Protein AF-A0A6L7MZT4-F1 (afdb_monomer)

pLDDT: mean 73.96, std 16.71, range [28.0, 91.31]

Mean predicted aligned error: 13.79 Å

Solvent-accessible surface area (backbone atoms only — not comparable to full-atom values): 9183 Å² total; per-residue (Å²): 134,57,73,68,59,51,50,44,50,52,59,37,52,77,70,68,56,52,72,68,55,54,51,52,26,55,49,31,44,48,52,52,21,62,72,69,72,42,64,69,89,75,60,50,59,66,57,54,51,53,50,54,48,44,40,46,70,76,64,62,45,55,64,71,58,52,49,49,32,51,52,27,41,51,45,44,43,40,66,67,67,60,46,62,66,88,74,55,78,75,88,75,79,84,77,80,79,75,74,80,82,75,78,49,73,68,57,50,50,50,54,53,67,68,40,80,50,67,70,59,34,52,50,52,51,50,35,61,76,68,66,58,69,98,84,76,89,87,81,77,85,85,79,88,76,83,83,133

Structure (mmCIF, N/CA/C/O backbone):
data_AF-A0A6L7MZ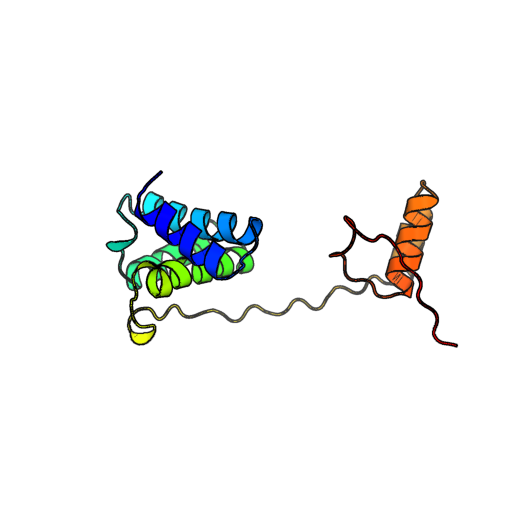T4-F1
#
_entry.id   AF-A0A6L7MZT4-F1
#
loop_
_atom_site.group_PDB
_atom_site.id
_atom_site.type_symbol
_atom_site.label_atom_id
_atom_site.label_alt_id
_atom_site.label_comp_id
_atom_site.label_asym_id
_atom_site.label_entity_id
_atom_site.label_seq_id
_atom_site.pdbx_PDB_ins_code
_atom_site.Cartn_x
_atom_site.Cartn_y
_atom_site.Cartn_z
_atom_site.occupancy
_atom_site.B_iso_or_equiv
_atom_site.auth_seq_id
_atom_site.auth_comp_id
_atom_site.auth_asym_id
_atom_site.auth_atom_id
_atom_site.pdbx_PDB_model_num
ATOM 1 N N . MET A 1 1 ? -1.784 12.768 15.379 1.00 58.69 1 MET A N 1
ATOM 2 C CA . MET A 1 1 ? -1.724 11.403 14.800 1.00 58.69 1 MET A CA 1
ATOM 3 C C . MET A 1 1 ? -2.992 10.670 15.221 1.00 58.69 1 MET A C 1
ATOM 5 O O . MET A 1 1 ? -3.305 10.728 16.401 1.00 58.69 1 MET A O 1
ATOM 9 N N . THR A 1 2 ? -3.766 10.074 14.306 1.00 81.44 2 THR A N 1
ATOM 10 C CA . THR A 1 2 ? -5.026 9.398 14.680 1.00 81.44 2 THR A CA 1
ATOM 11 C C . THR A 1 2 ? -4.746 8.064 15.390 1.00 81.44 2 THR A C 1
ATOM 13 O O . THR A 1 2 ? -3.739 7.419 15.079 1.00 81.44 2 THR A O 1
ATOM 16 N N . PRO A 1 3 ? -5.613 7.614 16.320 1.00 84.25 3 PRO A N 1
ATOM 17 C CA . PRO A 1 3 ? -5.414 6.352 17.045 1.00 84.25 3 PRO A CA 1
ATOM 18 C C . PRO A 1 3 ? -5.359 5.141 16.099 1.00 84.25 3 PRO A C 1
ATOM 20 O O . PRO A 1 3 ? -4.505 4.271 16.253 1.00 84.25 3 PRO A O 1
ATOM 23 N N . LEU A 1 4 ? -6.187 5.142 15.048 1.00 84.50 4 LEU A N 1
ATOM 24 C CA . LEU A 1 4 ? -6.186 4.127 13.987 1.00 84.50 4 LEU A CA 1
ATOM 25 C C . LEU A 1 4 ? -4.859 4.059 13.221 1.00 84.50 4 LEU A C 1
ATOM 27 O O . LEU A 1 4 ? -4.368 2.970 12.931 1.00 84.50 4 LEU A O 1
ATOM 31 N N . ARG A 1 5 ? -4.240 5.211 12.932 1.00 85.19 5 ARG A N 1
ATOM 32 C CA . ARG A 1 5 ? -2.937 5.258 12.257 1.00 85.19 5 ARG A CA 1
ATOM 33 C C . ARG A 1 5 ? -1.826 4.696 13.139 1.00 85.19 5 ARG A C 1
ATOM 35 O O . ARG A 1 5 ? -0.952 4.013 12.620 1.00 85.19 5 ARG A O 1
ATOM 42 N N . LYS A 1 6 ? -1.863 4.965 14.449 1.00 88.25 6 LYS A N 1
ATOM 43 C CA . LYS A 1 6 ? -0.901 4.395 15.403 1.00 88.25 6 LYS A CA 1
ATOM 44 C C . LYS A 1 6 ? -1.014 2.872 15.446 1.00 88.25 6 LYS A C 1
ATOM 46 O O . LYS A 1 6 ? -0.019 2.199 15.219 1.00 88.25 6 LYS A O 1
ATOM 51 N N . LYS A 1 7 ? -2.237 2.353 15.602 1.00 88.25 7 LYS A N 1
ATOM 52 C CA . LYS A 1 7 ? -2.508 0.909 15.612 1.00 88.25 7 LYS A CA 1
ATOM 53 C C . LYS A 1 7 ? -1.988 0.218 14.348 1.00 88.25 7 LYS A C 1
ATOM 55 O O . LYS A 1 7 ? -1.290 -0.780 14.441 1.00 88.25 7 LYS A O 1
ATOM 60 N N . MET A 1 8 ? -2.254 0.796 13.174 1.00 88.75 8 MET A N 1
ATOM 61 C CA . MET A 1 8 ? -1.759 0.254 11.906 1.00 88.75 8 MET A CA 1
ATOM 62 C C . MET A 1 8 ? -0.223 0.228 11.835 1.00 88.75 8 MET A C 1
ATOM 64 O O . MET A 1 8 ? 0.344 -0.722 11.304 1.00 88.75 8 MET A O 1
ATOM 68 N N . ILE A 1 9 ? 0.460 1.260 12.341 1.00 89.38 9 ILE A N 1
ATOM 69 C CA . ILE A 1 9 ? 1.930 1.295 12.380 1.00 89.38 9 ILE A CA 1
ATOM 70 C C . ILE A 1 9 ? 2.458 0.208 13.318 1.00 89.38 9 ILE A C 1
ATOM 72 O O . ILE A 1 9 ? 3.326 -0.556 12.904 1.00 89.38 9 ILE A O 1
ATOM 76 N N . ASP A 1 10 ? 1.897 0.088 14.519 1.00 90.31 10 ASP A N 1
ATOM 77 C CA . ASP A 1 10 ? 2.295 -0.932 15.493 1.00 90.31 10 ASP A CA 1
ATOM 78 C C . ASP A 1 10 ? 2.092 -2.349 14.913 1.00 90.31 10 ASP A C 1
ATOM 80 O O . ASP A 1 10 ? 3.006 -3.173 14.956 1.00 90.31 10 ASP A O 1
ATOM 84 N N . ASP A 1 11 ? 0.959 -2.603 14.242 1.00 89.25 11 ASP A N 1
ATOM 85 C CA . ASP A 1 11 ? 0.671 -3.868 13.545 1.00 89.25 11 ASP A CA 1
ATOM 86 C C . ASP A 1 11 ? 1.712 -4.206 12.457 1.00 89.25 11 ASP A C 1
ATOM 88 O O . ASP A 1 11 ? 2.000 -5.380 12.193 1.00 89.25 11 ASP A O 1
ATOM 92 N N . MET A 1 12 ? 2.246 -3.185 11.777 1.00 91.31 12 MET A N 1
ATOM 93 C CA . MET A 1 12 ? 3.265 -3.344 10.737 1.00 91.31 12 MET A CA 1
ATOM 94 C C . MET A 1 12 ? 4.662 -3.567 11.323 1.00 91.31 12 MET A C 1
ATOM 96 O O . MET A 1 12 ? 5.414 -4.388 10.792 1.00 91.31 12 MET A O 1
ATOM 100 N N . VAL A 1 13 ? 4.988 -2.887 12.424 1.00 91.06 13 VAL A N 1
ATOM 101 C CA . VAL A 1 13 ? 6.255 -3.047 13.152 1.00 91.06 13 VAL A CA 1
ATOM 102 C C . VAL A 1 13 ? 6.352 -4.445 13.758 1.00 91.06 13 VAL A C 1
ATOM 104 O O . VAL A 1 13 ? 7.367 -5.111 13.578 1.00 91.06 13 VAL A O 1
ATOM 107 N N . VAL A 1 14 ? 5.278 -4.947 14.377 1.00 90.31 14 VAL A N 1
ATOM 108 C CA . VAL A 1 14 ? 5.223 -6.312 14.939 1.00 90.31 14 VAL A CA 1
ATOM 109 C C . VAL A 1 14 ? 5.471 -7.384 13.869 1.00 90.31 14 VAL A C 1
ATOM 111 O O . VAL A 1 14 ? 6.023 -8.441 14.159 1.00 90.31 14 VAL A O 1
ATOM 114 N N . ARG A 1 15 ? 5.111 -7.112 12.610 1.00 86.19 15 ARG A N 1
ATOM 115 C CA . ARG A 1 15 ? 5.362 -8.006 11.468 1.00 86.19 15 ARG A CA 1
ATOM 116 C C . ARG A 1 15 ? 6.750 -7.863 10.835 1.00 86.19 15 ARG A C 1
ATOM 118 O O . ARG A 1 15 ? 7.040 -8.600 9.896 1.00 86.19 15 ARG A O 1
ATOM 125 N N . GLY A 1 16 ? 7.582 -6.933 11.301 1.00 87.94 16 GLY A N 1
ATOM 126 C CA . GLY A 1 16 ? 8.922 -6.704 10.756 1.00 87.94 16 GLY A CA 1
ATOM 127 C C . GLY A 1 16 ? 8.929 -6.056 9.368 1.00 87.94 16 GLY A C 1
ATOM 128 O O . GLY A 1 16 ? 9.836 -6.305 8.575 1.00 87.94 16 GLY A O 1
ATOM 129 N N . LEU A 1 17 ? 7.911 -5.255 9.032 1.00 87.88 17 LEU A N 1
ATOM 130 C CA . LEU A 1 17 ? 7.895 -4.513 7.769 1.00 87.88 17 LEU A CA 1
ATOM 131 C C . LEU A 1 17 ? 8.911 -3.363 7.794 1.00 87.88 17 LEU A C 1
ATOM 133 O O . LEU A 1 17 ? 9.112 -2.718 8.818 1.00 87.88 17 LEU A O 1
ATOM 137 N N . SER A 1 18 ? 9.529 -3.079 6.643 1.00 89.69 18 SER A N 1
ATOM 138 C CA . SER A 1 18 ? 10.496 -1.983 6.520 1.00 89.69 18 SER A CA 1
ATOM 139 C C . SER A 1 18 ? 9.835 -0.607 6.637 1.00 89.69 18 SER A C 1
ATOM 141 O O . SER A 1 18 ? 8.690 -0.423 6.215 1.00 89.69 18 SER A O 1
ATOM 143 N N . ASP A 1 19 ? 10.590 0.398 7.089 1.00 87.88 19 ASP A N 1
ATOM 144 C CA . ASP A 1 19 ? 10.125 1.791 7.196 1.00 87.88 19 ASP A CA 1
ATOM 145 C C . ASP A 1 19 ? 9.558 2.337 5.885 1.00 87.88 19 ASP A C 1
ATOM 147 O O . ASP A 1 19 ? 8.580 3.088 5.872 1.00 87.88 19 ASP A O 1
ATOM 151 N N . HIS A 1 20 ? 10.156 1.939 4.760 1.00 87.50 20 HIS A N 1
ATOM 152 C CA . HIS A 1 20 ? 9.657 2.299 3.439 1.00 87.50 20 HIS A CA 1
ATOM 153 C C . HIS A 1 20 ? 8.248 1.736 3.213 1.00 87.50 20 HIS A C 1
ATOM 155 O O . HIS A 1 20 ? 7.349 2.458 2.787 1.00 87.50 20 HIS A O 1
ATOM 161 N N . THR A 1 21 ? 8.030 0.465 3.556 1.00 86.12 21 THR A N 1
ATOM 162 C CA . THR A 1 21 ? 6.724 -0.194 3.423 1.00 86.12 21 THR A CA 1
ATOM 163 C C . THR A 1 21 ? 5.688 0.435 4.352 1.00 86.12 21 THR A C 1
ATOM 165 O O . THR A 1 21 ? 4.571 0.718 3.919 1.00 86.12 21 THR A O 1
ATOM 168 N N . ILE A 1 22 ? 6.071 0.741 5.597 1.00 90.50 22 ILE A N 1
ATOM 169 C CA . ILE A 1 22 ? 5.221 1.432 6.578 1.00 90.50 22 ILE A CA 1
ATOM 170 C C . ILE A 1 22 ? 4.768 2.792 6.032 1.00 90.50 22 ILE A C 1
ATOM 172 O O . ILE A 1 22 ? 3.576 3.119 6.057 1.00 90.50 22 ILE A O 1
ATOM 176 N N . LYS A 1 23 ? 5.695 3.585 5.482 1.00 90.62 23 LYS A N 1
ATOM 177 C CA . LYS A 1 23 ? 5.377 4.880 4.862 1.00 90.62 23 LYS A CA 1
ATOM 178 C C . LYS A 1 23 ? 4.432 4.717 3.676 1.00 90.62 23 LYS A C 1
ATOM 180 O O . LYS A 1 23 ? 3.406 5.390 3.634 1.00 90.62 23 LYS A O 1
ATOM 185 N N . SER A 1 24 ? 4.720 3.798 2.758 1.00 89.50 24 SER A N 1
ATOM 186 C CA . SER A 1 24 ? 3.867 3.568 1.589 1.00 89.50 24 SER A CA 1
ATOM 187 C C . SER A 1 24 ? 2.451 3.126 1.968 1.00 89.50 24 SER A C 1
ATOM 189 O O . SER A 1 24 ? 1.476 3.625 1.410 1.00 89.50 24 SER A O 1
ATOM 191 N N . TYR A 1 25 ? 2.308 2.225 2.940 1.00 90.38 25 TYR A N 1
ATOM 192 C CA . TYR A 1 25 ? 0.996 1.723 3.354 1.00 90.38 25 TYR A CA 1
ATOM 193 C C . TYR A 1 25 ? 0.195 2.786 4.105 1.00 90.38 25 TYR A C 1
ATOM 195 O O . TYR A 1 25 ? -0.992 2.966 3.834 1.00 90.38 25 TYR A O 1
ATOM 203 N N . THR A 1 26 ? 0.834 3.538 5.007 1.00 90.75 26 THR A N 1
ATOM 204 C CA . THR A 1 26 ? 0.156 4.648 5.695 1.00 90.75 26 THR A CA 1
ATOM 205 C C . THR A 1 26 ? -0.284 5.738 4.722 1.00 90.75 26 THR A C 1
ATOM 207 O O . THR A 1 26 ? -1.387 6.264 4.872 1.00 90.75 26 THR A O 1
ATOM 210 N N . GLN A 1 27 ? 0.522 6.057 3.705 1.00 90.69 27 GLN A N 1
ATOM 211 C CA . GLN A 1 27 ? 0.142 6.992 2.644 1.00 90.69 27 GLN A CA 1
ATOM 212 C C . GLN A 1 27 ? -1.058 6.490 1.842 1.00 90.69 27 GLN A C 1
ATOM 214 O O . GLN A 1 27 ? -1.975 7.269 1.599 1.00 90.69 27 GLN A O 1
ATOM 219 N N . ALA A 1 28 ? -1.101 5.201 1.498 1.00 89.50 28 ALA A N 1
ATOM 220 C CA . ALA A 1 28 ? -2.221 4.624 0.759 1.00 89.50 28 ALA A CA 1
ATOM 221 C C . ALA A 1 28 ? -3.560 4.781 1.498 1.00 89.50 28 ALA A C 1
ATOM 223 O O . ALA A 1 28 ? -4.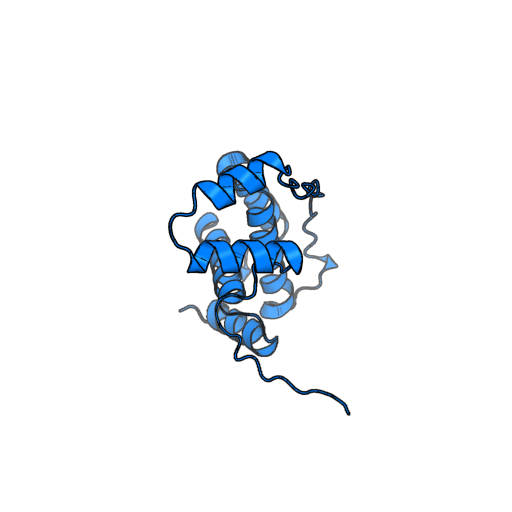542 5.242 0.916 1.00 89.50 28 ALA A O 1
ATOM 224 N N . VAL A 1 29 ? -3.584 4.460 2.796 1.00 89.38 29 VAL A N 1
ATOM 225 C CA . VAL A 1 29 ? -4.780 4.607 3.645 1.00 89.38 29 VAL A CA 1
ATOM 226 C C . VAL A 1 29 ? -5.128 6.080 3.871 1.00 89.38 29 VAL A C 1
ATOM 228 O O . VAL A 1 29 ? -6.300 6.445 3.881 1.00 89.38 29 VAL A O 1
ATOM 231 N N . THR A 1 30 ? -4.120 6.945 4.008 1.00 89.69 30 THR A N 1
ATOM 232 C CA . THR A 1 30 ? -4.337 8.393 4.158 1.00 89.69 30 THR A CA 1
ATOM 233 C C . THR A 1 30 ? -4.951 8.988 2.890 1.00 89.69 30 THR A C 1
ATOM 235 O O . THR A 1 30 ? -5.905 9.749 2.988 1.00 89.69 30 THR A O 1
ATOM 238 N N . GLY A 1 31 ? -4.468 8.602 1.705 1.00 88.38 31 GLY A N 1
ATOM 239 C CA . GLY A 1 31 ? -5.025 9.046 0.425 1.00 88.38 31 GLY A CA 1
ATOM 240 C C . GLY A 1 31 ? -6.486 8.634 0.248 1.00 88.38 31 GLY A C 1
ATOM 241 O O . GLY A 1 31 ? -7.303 9.460 -0.146 1.00 88.38 31 GLY A O 1
ATOM 242 N N . LEU A 1 32 ? -6.829 7.398 0.629 1.00 88.56 32 LEU A N 1
ATOM 243 C CA . LEU A 1 32 ? -8.213 6.914 0.633 1.00 88.56 32 LEU A CA 1
ATOM 244 C C . LEU A 1 32 ? -9.106 7.767 1.555 1.00 88.56 32 LEU A C 1
ATOM 246 O O . LEU A 1 32 ? -10.165 8.232 1.138 1.00 88.56 32 LEU A O 1
ATOM 250 N N . ALA A 1 33 ? -8.663 8.006 2.793 1.00 89.06 33 ALA A N 1
ATOM 251 C CA . ALA A 1 33 ? -9.411 8.807 3.761 1.00 89.06 33 ALA A CA 1
ATOM 252 C C . ALA A 1 33 ? -9.593 10.261 3.296 1.00 89.06 33 ALA A C 1
ATOM 254 O O . ALA A 1 33 ? -10.669 10.829 3.465 1.00 89.06 33 ALA A O 1
ATOM 255 N N . CYS A 1 34 ? -8.569 10.854 2.672 1.00 89.31 34 CYS A N 1
ATOM 256 C CA . CYS A 1 34 ? -8.646 12.195 2.094 1.00 89.31 34 CYS A CA 1
ATOM 257 C C . CYS A 1 34 ? -9.597 12.263 0.893 1.00 89.31 34 CYS A C 1
ATOM 259 O O . CYS A 1 34 ? -10.295 13.259 0.748 1.00 89.31 34 CYS A O 1
ATOM 261 N N . HIS A 1 35 ? -9.648 11.227 0.052 1.00 88.19 35 HIS A N 1
ATOM 262 C CA . HIS A 1 35 ? -10.527 11.199 -1.120 1.00 88.19 35 HIS A CA 1
ATOM 263 C C . HIS A 1 35 ? -12.010 11.203 -0.734 1.00 88.19 35 HIS A C 1
ATOM 265 O O . HIS A 1 35 ? -12.784 11.978 -1.286 1.00 88.19 35 HIS A O 1
ATOM 271 N N . TYR A 1 36 ? -12.396 10.389 0.252 1.00 87.69 36 TYR A N 1
ATOM 272 C CA . TYR A 1 36 ? -13.781 10.327 0.734 1.00 87.69 36 TYR A CA 1
ATOM 273 C C . TYR A 1 36 ? -14.090 11.312 1.867 1.00 87.69 36 TYR A C 1
ATOM 275 O O . TYR A 1 36 ? -15.236 11.401 2.303 1.00 87.69 36 TYR A O 1
ATOM 283 N N . ASN A 1 37 ? -13.074 12.024 2.367 1.00 86.69 37 ASN A N 1
ATOM 284 C CA . ASN A 1 37 ? -13.126 12.876 3.557 1.00 86.69 37 ASN A CA 1
ATOM 285 C C . ASN A 1 37 ? -13.814 12.192 4.758 1.00 86.69 37 ASN A C 1
ATOM 287 O O . ASN A 1 37 ? -14.585 12.795 5.506 1.00 86.69 37 ASN A O 1
ATOM 291 N N . ARG A 1 38 ? -13.570 10.886 4.901 1.00 86.69 38 ARG A N 1
ATOM 292 C CA . ARG A 1 38 ? -14.204 9.993 5.876 1.00 86.69 38 ARG A CA 1
ATOM 293 C C . ARG A 1 38 ? -13.151 9.120 6.532 1.00 86.69 38 ARG A C 1
ATOM 295 O O . ARG A 1 38 ? -12.099 8.838 5.957 1.00 86.69 38 ARG A O 1
ATOM 302 N N . SER A 1 39 ? -13.451 8.675 7.746 1.00 84.38 39 SER A N 1
ATOM 303 C CA . SER A 1 39 ? -12.579 7.742 8.445 1.00 84.38 39 SER A CA 1
ATOM 304 C C . SER A 1 39 ? -12.495 6.417 7.667 1.00 84.38 39 SER A C 1
ATOM 306 O O . SER A 1 39 ? -13.528 5.917 7.213 1.00 84.38 39 SER A O 1
ATOM 308 N N . PRO A 1 40 ? -11.290 5.842 7.489 1.00 82.50 40 PRO A N 1
ATOM 309 C CA . PRO A 1 40 ? -11.077 4.673 6.633 1.00 82.50 40 PRO A CA 1
ATOM 310 C C . PRO A 1 40 ? -11.747 3.395 7.158 1.00 82.50 40 PRO A C 1
ATOM 312 O O . PRO A 1 40 ? -11.834 2.416 6.439 1.00 82.50 40 PRO A O 1
ATOM 315 N N . ASP A 1 41 ? -12.238 3.384 8.395 1.00 81.06 41 ASP A N 1
ATOM 316 C CA . ASP A 1 41 ? -13.081 2.330 8.973 1.00 81.06 41 ASP A CA 1
ATOM 317 C C . ASP A 1 41 ? -14.519 2.312 8.437 1.00 81.06 41 ASP A C 1
ATOM 319 O O . ASP A 1 41 ? -15.191 1.290 8.550 1.00 81.06 41 ASP A O 1
ATOM 323 N N . ARG A 1 42 ? -14.992 3.418 7.850 1.00 81.50 42 ARG A N 1
ATOM 324 C CA . ARG A 1 42 ? -16.365 3.560 7.336 1.00 81.50 42 ARG A CA 1
ATOM 325 C C . ARG A 1 42 ? -16.489 3.356 5.830 1.00 81.50 42 ARG A C 1
ATOM 327 O O . ARG A 1 42 ? -17.590 3.471 5.309 1.00 81.50 42 ARG A O 1
ATOM 334 N N . ILE A 1 43 ? -15.373 3.136 5.143 1.00 83.06 43 ILE A N 1
ATOM 335 C CA . ILE A 1 43 ? -15.339 3.037 3.686 1.00 83.06 43 ILE A CA 1
ATOM 336 C C . ILE A 1 43 ? -15.612 1.585 3.294 1.00 83.06 43 ILE A C 1
ATOM 338 O O . ILE A 1 43 ? -14.992 0.651 3.810 1.00 83.06 43 ILE A O 1
ATOM 342 N N . GLU A 1 44 ? -16.556 1.387 2.383 1.00 80.06 44 GLU A N 1
ATOM 343 C CA . GLU A 1 44 ? -16.943 0.057 1.934 1.00 80.06 44 GLU A CA 1
ATOM 344 C C . GLU A 1 44 ? -15.941 -0.538 0.927 1.00 80.06 44 GLU A C 1
ATOM 346 O O . GLU A 1 44 ? -15.244 0.186 0.210 1.00 80.06 44 GLU A O 1
ATOM 351 N N . PRO A 1 45 ? -15.889 -1.878 0.788 1.00 78.38 45 PRO A N 1
ATOM 352 C CA . PRO A 1 45 ? -15.037 -2.530 -0.208 1.00 78.38 45 PRO A CA 1
ATOM 353 C C . PRO A 1 45 ? -15.283 -2.042 -1.644 1.00 78.38 45 PRO A C 1
ATOM 355 O O . PRO A 1 45 ? -14.342 -1.962 -2.433 1.00 78.38 45 PRO A O 1
ATOM 358 N N . ARG A 1 46 ? -16.538 -1.705 -1.976 1.00 79.62 46 ARG A N 1
ATOM 359 C CA . ARG A 1 46 ? -16.918 -1.160 -3.289 1.00 79.62 46 ARG A CA 1
ATOM 360 C C . ARG A 1 46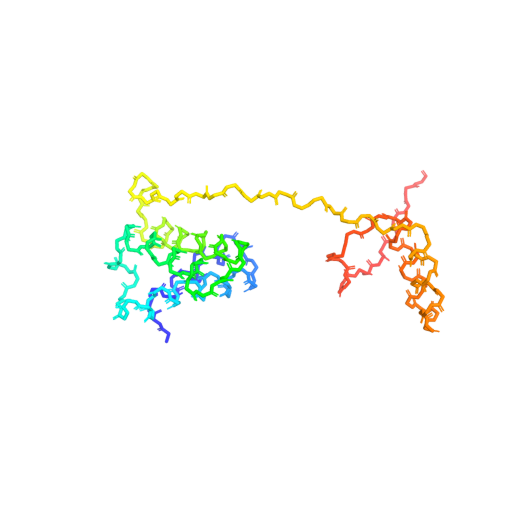 ? -16.302 0.218 -3.520 1.00 79.62 46 ARG A C 1
ATOM 362 O O . ARG A 1 46 ? -15.652 0.421 -4.537 1.00 79.62 46 ARG A O 1
ATOM 369 N N . GLU A 1 47 ? -16.390 1.102 -2.529 1.00 84.69 47 GLU A N 1
ATOM 370 C CA . GLU A 1 47 ? -15.764 2.428 -2.578 1.00 84.69 47 GLU A CA 1
ATOM 371 C C . GLU A 1 47 ? -14.234 2.320 -2.704 1.00 84.69 47 GLU A C 1
ATOM 373 O O . GLU A 1 47 ? -13.601 3.055 -3.457 1.00 84.69 47 GLU A O 1
ATOM 378 N N . VAL A 1 48 ? -13.601 1.340 -2.053 1.00 83.88 48 VAL A N 1
ATOM 379 C CA . VAL A 1 48 ? -12.162 1.092 -2.255 1.00 83.88 48 VAL A CA 1
ATOM 380 C C . VAL A 1 48 ? -11.847 0.704 -3.703 1.00 83.88 48 VAL A C 1
ATOM 382 O O . VAL A 1 48 ? -10.818 1.123 -4.239 1.00 83.88 48 VAL A O 1
ATOM 385 N N . GLN A 1 49 ? -12.702 -0.090 -4.348 1.00 82.25 49 GLN A N 1
ATOM 386 C CA . GLN A 1 49 ? -12.526 -0.460 -5.751 1.00 82.25 49 GLN A CA 1
ATOM 387 C C . GLN A 1 49 ? -12.686 0.753 -6.675 1.00 82.25 49 GLN A C 1
ATOM 389 O O . GLN A 1 49 ? -11.847 0.946 -7.557 1.00 82.25 49 GLN A O 1
ATOM 394 N N . ASP A 1 50 ? -13.693 1.591 -6.432 1.00 84.75 50 ASP A N 1
ATOM 395 C CA . ASP A 1 50 ? -13.918 2.829 -7.183 1.00 84.75 50 ASP A CA 1
ATOM 396 C C . ASP A 1 50 ? -12.747 3.801 -7.026 1.00 84.75 50 ASP A C 1
ATOM 398 O O . ASP A 1 50 ? -12.265 4.362 -8.010 1.00 84.75 50 ASP A O 1
ATOM 402 N N . TYR A 1 51 ? -12.192 3.921 -5.820 1.00 86.88 51 TYR A N 1
ATOM 403 C CA . TYR A 1 51 ? -10.994 4.719 -5.585 1.00 86.88 51 TYR A CA 1
ATOM 404 C C . TYR A 1 51 ? -9.770 4.189 -6.339 1.00 86.88 51 TYR A C 1
ATOM 406 O O . TYR A 1 51 ? -9.008 4.963 -6.917 1.00 86.88 51 TYR A O 1
ATOM 414 N N . LEU A 1 52 ? -9.564 2.870 -6.382 1.00 83.50 52 LEU A N 1
ATOM 415 C CA . LEU A 1 52 ? -8.470 2.288 -7.165 1.00 83.50 52 LEU A CA 1
ATOM 416 C C . LEU A 1 52 ? -8.665 2.509 -8.671 1.00 83.50 52 LEU A C 1
ATOM 418 O O . LEU A 1 52 ? -7.681 2.728 -9.379 1.00 83.50 52 LEU A O 1
ATOM 422 N N . LEU A 1 53 ? -9.909 2.487 -9.157 1.00 84.19 53 LEU A N 1
ATOM 423 C CA . LEU A 1 53 ? -10.244 2.830 -10.539 1.00 84.19 53 LEU A CA 1
ATOM 424 C C . LEU A 1 53 ? -9.991 4.311 -1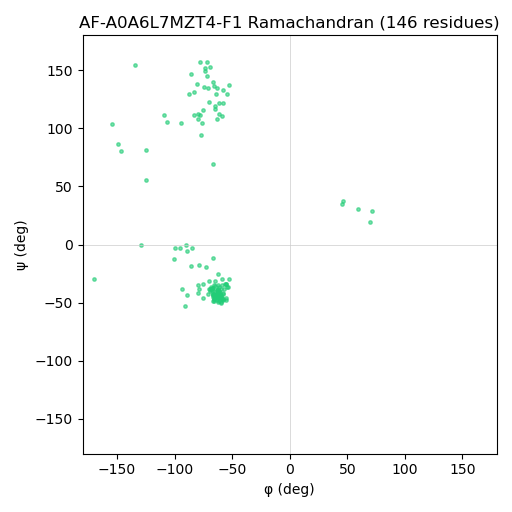0.832 1.00 84.19 53 LEU A C 1
ATOM 426 O O . LEU A 1 53 ? -9.405 4.615 -11.869 1.00 84.19 53 LEU A O 1
ATOM 430 N N . PHE A 1 54 ? -10.352 5.209 -9.915 1.00 86.75 54 PHE A N 1
ATOM 431 C CA . PHE A 1 54 ? -10.032 6.634 -9.993 1.00 86.75 54 PHE A CA 1
ATOM 432 C C . PHE A 1 54 ? -8.516 6.864 -10.045 1.00 86.75 54 PHE A C 1
ATOM 434 O O . PHE A 1 54 ? -8.026 7.601 -10.897 1.00 86.75 54 PHE A O 1
ATOM 441 N N . LEU A 1 55 ? -7.738 6.168 -9.208 1.00 85.31 55 LEU A N 1
ATOM 442 C CA . LEU A 1 55 ? -6.276 6.268 -9.250 1.00 85.31 55 LEU A CA 1
ATOM 443 C C . LEU A 1 55 ? -5.690 5.790 -10.587 1.00 85.31 55 LEU A C 1
ATOM 445 O O . LEU A 1 55 ? -4.693 6.338 -11.050 1.00 85.31 55 LEU A O 1
ATOM 449 N N . LEU A 1 56 ? -6.290 4.773 -11.205 1.00 81.88 56 LEU A N 1
ATOM 450 C CA . LEU A 1 56 ? -5.799 4.221 -12.464 1.00 81.88 56 LEU A CA 1
ATOM 451 C C . LEU A 1 56 ? -6.206 5.068 -13.678 1.00 81.88 56 LEU A C 1
ATOM 453 O O . LEU A 1 56 ? -5.400 5.237 -14.586 1.00 81.88 56 LEU A O 1
ATOM 457 N N . ARG A 1 57 ? -7.451 5.557 -13.715 1.00 80.75 57 ARG A N 1
ATOM 458 C CA . ARG A 1 57 ? -8.022 6.275 -14.867 1.00 80.75 57 ARG A CA 1
ATOM 459 C C . ARG A 1 57 ? -7.781 7.777 -14.821 1.00 80.75 57 ARG A C 1
ATOM 461 O O . ARG A 1 57 ? -7.453 8.355 -15.843 1.00 80.75 57 ARG A O 1
ATOM 468 N N . ASP A 1 58 ? -7.963 8.387 -13.656 1.00 82.06 58 ASP A N 1
ATOM 469 C CA . ASP A 1 58 ? -7.993 9.846 -13.501 1.00 82.06 58 ASP A CA 1
ATOM 470 C C . ASP A 1 58 ? -6.611 10.397 -13.134 1.00 82.06 58 ASP A C 1
ATOM 472 O O . ASP A 1 58 ? -6.174 11.439 -13.608 1.00 82.06 58 ASP A O 1
ATOM 476 N N . ARG A 1 59 ? -5.888 9.657 -12.287 1.00 79.69 59 ARG A N 1
ATOM 477 C CA . ARG A 1 59 ? -4.536 10.012 -11.827 1.00 79.69 59 ARG A CA 1
ATOM 478 C C . ARG A 1 59 ? -3.419 9.359 -12.642 1.00 79.69 59 ARG A C 1
ATOM 480 O O . ARG A 1 59 ? -2.256 9.584 -12.315 1.00 79.69 59 ARG A O 1
ATOM 487 N N . GLU A 1 60 ? -3.771 8.514 -13.615 1.00 79.25 60 GLU A N 1
ATOM 488 C CA . GLU A 1 60 ? -2.850 7.761 -14.485 1.00 79.25 60 GLU A CA 1
ATOM 489 C C . GLU A 1 60 ? -1.687 7.095 -13.725 1.00 79.25 60 GLU A C 1
ATOM 491 O O . GLU A 1 60 ? -0.552 6.998 -14.203 1.00 79.25 60 GLU A O 1
ATOM 496 N N . LEU A 1 61 ? -1.946 6.633 -12.496 1.00 79.56 61 LEU A N 1
ATOM 497 C CA . LEU A 1 61 ? -0.905 6.023 -11.683 1.00 79.56 61 LEU A CA 1
ATOM 498 C C . LEU A 1 61 ? -0.436 4.721 -12.322 1.00 79.56 61 LEU A C 1
ATOM 500 O O . LEU A 1 61 ? -1.225 3.863 -12.726 1.00 79.56 61 LEU A O 1
ATOM 504 N N . ALA A 1 62 ? 0.885 4.536 -12.324 1.00 78.69 62 ALA A N 1
ATOM 505 C CA . ALA A 1 62 ? 1.479 3.276 -12.722 1.00 78.69 62 ALA A CA 1
ATOM 506 C C . ALA A 1 62 ? 0.850 2.129 -11.925 1.00 78.69 62 ALA A C 1
ATOM 508 O O . ALA A 1 62 ? 0.694 2.199 -10.703 1.00 78.69 62 ALA A O 1
ATOM 509 N N . TRP A 1 63 ? 0.556 1.028 -12.612 1.00 75.25 63 TRP A N 1
ATOM 510 C CA . TRP A 1 63 ? -0.125 -0.107 -11.998 1.00 75.25 63 TRP A CA 1
ATOM 511 C C . TRP A 1 63 ? 0.608 -0.651 -10.759 1.00 75.25 63 TRP A C 1
ATOM 513 O O . TRP A 1 63 ? -0.027 -1.060 -9.789 1.00 75.25 63 TRP A O 1
ATOM 523 N N . ALA A 1 64 ? 1.947 -0.607 -10.757 1.00 76.06 64 ALA A N 1
ATOM 524 C CA . ALA A 1 64 ? 2.764 -0.984 -9.602 1.00 76.06 64 ALA A CA 1
ATOM 525 C C . ALA A 1 64 ? 2.417 -0.154 -8.352 1.00 76.06 64 ALA A C 1
ATOM 527 O O . ALA A 1 64 ? 2.269 -0.709 -7.262 1.00 76.06 64 ALA A O 1
ATOM 528 N N . SER A 1 65 ? 2.219 1.153 -8.529 1.00 82.00 65 SER A N 1
ATOM 529 C CA . SER A 1 65 ? 1.782 2.067 -7.477 1.00 82.00 65 SER A CA 1
ATOM 530 C C . SER A 1 65 ? 0.359 1.733 -7.033 1.00 82.00 65 SER A C 1
ATOM 532 O O . SER A 1 65 ? 0.135 1.531 -5.846 1.00 82.00 65 SER A O 1
ATOM 534 N N . CYS A 1 66 ? -0.593 1.549 -7.953 1.00 83.12 66 CYS A N 1
ATOM 535 C CA . CYS A 1 66 ? -1.957 1.134 -7.592 1.00 83.12 66 CYS A CA 1
ATOM 536 C C . CYS A 1 66 ? -1.982 -0.191 -6.813 1.00 83.12 66 CYS A C 1
ATOM 538 O O . CYS A 1 66 ? -2.741 -0.340 -5.856 1.00 83.12 66 CYS A O 1
ATOM 540 N N . ASN A 1 67 ? -1.125 -1.150 -7.170 1.00 83.06 67 ASN A N 1
ATOM 541 C CA . ASN A 1 67 ? -1.018 -2.416 -6.456 1.00 83.06 67 ASN A CA 1
ATOM 542 C C . ASN A 1 67 ? -0.452 -2.231 -5.039 1.00 83.06 67 ASN A C 1
ATOM 544 O O . ASN A 1 67 ? -0.939 -2.869 -4.108 1.00 83.06 67 ASN A O 1
ATOM 548 N N . LEU A 1 68 ? 0.516 -1.331 -4.849 1.00 85.69 68 LEU A N 1
ATOM 549 C CA . LEU A 1 68 ? 1.022 -0.969 -3.522 1.00 85.69 68 LEU A CA 1
ATOM 550 C C . LEU A 1 68 ? -0.091 -0.380 -2.644 1.00 85.69 68 LEU A C 1
ATOM 552 O O . LEU A 1 68 ? -0.247 -0.785 -1.492 1.00 85.69 68 LEU A O 1
ATOM 556 N N . TYR A 1 69 ? -0.915 0.504 -3.215 1.00 86.44 69 TYR A N 1
ATOM 557 C CA . TYR A 1 69 ? -2.071 1.079 -2.525 1.00 86.44 69 TYR A CA 1
ATOM 558 C C . TYR A 1 69 ? -3.087 -0.003 -2.161 1.00 86.44 69 TYR A C 1
ATOM 560 O O . TYR A 1 69 ? -3.503 -0.098 -1.009 1.00 86.44 69 TYR A O 1
ATOM 568 N N . ARG A 1 70 ? -3.422 -0.880 -3.111 1.00 85.44 70 ARG A N 1
ATOM 569 C CA . ARG A 1 70 ? -4.329 -2.012 -2.903 1.00 85.44 70 ARG A CA 1
ATOM 570 C C . ARG A 1 70 ? -3.878 -2.912 -1.754 1.00 85.44 70 ARG A C 1
ATOM 572 O O . ARG A 1 70 ? -4.691 -3.272 -0.907 1.00 85.44 70 ARG A O 1
ATOM 579 N N . VAL A 1 71 ? -2.601 -3.296 -1.720 1.00 85.62 71 VAL A N 1
ATOM 580 C CA . VAL A 1 71 ? -2.077 -4.182 -0.670 1.00 85.62 71 VAL A CA 1
ATOM 581 C C . VAL A 1 71 ? -2.047 -3.471 0.684 1.00 85.62 71 VAL A C 1
ATOM 583 O O . VAL A 1 71 ? -2.429 -4.085 1.680 1.00 85.62 71 VAL A O 1
ATOM 586 N N . GLY A 1 72 ? -1.672 -2.189 0.728 1.00 88.12 72 GLY A N 1
ATOM 587 C CA . GLY A 1 72 ? -1.700 -1.391 1.957 1.00 88.12 72 GLY A CA 1
ATOM 588 C C . GLY A 1 72 ? -3.110 -1.229 2.528 1.00 88.12 72 GLY A C 1
ATOM 589 O O . GLY A 1 72 ? -3.324 -1.431 3.723 1.00 88.12 72 GLY A O 1
ATOM 590 N N . ILE A 1 73 ? -4.095 -0.960 1.668 1.00 87.50 73 ILE A N 1
ATOM 591 C CA . ILE A 1 73 ? -5.503 -0.857 2.062 1.00 87.50 73 ILE A CA 1
ATOM 592 C C . ILE A 1 73 ? -6.030 -2.222 2.532 1.00 87.50 73 ILE A C 1
ATOM 594 O O . ILE A 1 73 ? -6.624 -2.314 3.604 1.00 87.50 73 ILE A O 1
ATOM 598 N N . ARG A 1 74 ? -5.741 -3.311 1.804 1.00 84.88 74 ARG A N 1
ATOM 599 C CA . ARG A 1 74 ? -6.110 -4.673 2.231 1.00 84.88 74 ARG A CA 1
ATOM 600 C C . ARG A 1 74 ? -5.518 -5.018 3.598 1.00 84.88 74 ARG A C 1
ATOM 602 O O . ARG A 1 74 ? -6.196 -5.628 4.419 1.00 84.88 74 ARG A O 1
ATOM 609 N N . PHE A 1 75 ? -4.263 -4.642 3.843 1.00 86.56 75 PHE A N 1
ATOM 610 C CA . PHE A 1 75 ? -3.613 -4.860 5.133 1.00 86.56 75 PHE A CA 1
ATOM 611 C C . PHE A 1 75 ? -4.358 -4.146 6.262 1.00 86.56 75 PHE A C 1
ATOM 613 O O . PHE A 1 75 ? -4.602 -4.754 7.299 1.00 86.56 75 PHE A O 1
ATOM 620 N N . PHE A 1 76 ? -4.757 -2.893 6.050 1.00 87.06 76 PHE A N 1
ATOM 621 C CA . PHE A 1 76 ? -5.500 -2.122 7.040 1.00 87.06 76 PHE A CA 1
ATOM 622 C C . PHE A 1 76 ? -6.836 -2.788 7.417 1.00 87.06 76 PHE A C 1
ATOM 624 O O . PHE A 1 76 ? -7.086 -3.031 8.598 1.00 87.06 76 PHE A O 1
ATOM 631 N N . TYR A 1 77 ? -7.658 -3.178 6.439 1.00 85.12 77 TYR A N 1
ATOM 632 C CA . TYR A 1 77 ? -8.948 -3.819 6.734 1.00 85.12 77 TYR A CA 1
ATOM 633 C C . TYR A 1 77 ? -8.806 -5.203 7.367 1.00 85.12 77 TYR A C 1
ATOM 635 O O . TYR A 1 77 ? -9.530 -5.541 8.303 1.00 85.12 77 TYR A O 1
ATOM 643 N N . ARG A 1 78 ? -7.850 -6.004 6.894 1.00 84.44 78 ARG A N 1
ATOM 644 C CA . ARG A 1 78 ? -7.654 -7.367 7.392 1.00 84.44 78 ARG A CA 1
ATOM 645 C C . ARG A 1 78 ? -6.991 -7.401 8.766 1.00 84.44 78 ARG A C 1
ATOM 647 O O . ARG A 1 78 ? -7.406 -8.171 9.622 1.00 84.44 78 ARG A O 1
ATOM 654 N N . THR A 1 79 ? -5.936 -6.618 8.962 1.00 83.12 79 THR A N 1
ATOM 655 C CA . THR A 1 79 ? -5.109 -6.676 10.174 1.00 83.12 79 THR A CA 1
ATOM 656 C C . THR A 1 79 ? -5.616 -5.714 11.236 1.00 83.12 79 THR A C 1
ATOM 658 O O . THR A 1 79 ? -5.868 -6.122 12.364 1.00 83.12 79 THR A O 1
ATOM 661 N N . THR A 1 80 ? -5.794 -4.442 10.878 1.00 81.44 80 THR A N 1
ATOM 662 C CA . THR A 1 80 ? -6.089 -3.387 11.855 1.00 81.44 80 THR A CA 1
ATOM 663 C C . THR A 1 80 ? -7.565 -3.384 12.261 1.00 81.44 80 THR A C 1
ATOM 665 O O . THR A 1 80 ? -7.875 -3.131 13.432 1.00 81.44 80 THR A O 1
ATOM 668 N N . LEU A 1 81 ? -8.468 -3.709 11.326 1.00 81.44 81 LEU A N 1
ATOM 669 C CA . LEU A 1 81 ? -9.915 -3.813 11.565 1.00 81.44 81 LEU A CA 1
ATOM 670 C C . LEU A 1 81 ? -10.421 -5.255 11.744 1.00 81.44 81 LEU A C 1
ATOM 672 O O . LEU A 1 81 ? -11.545 -5.441 12.200 1.00 81.44 81 LEU A O 1
ATOM 676 N N . GLY A 1 82 ? -9.611 -6.272 11.430 1.00 78.56 82 GLY A N 1
ATOM 677 C CA . GLY A 1 82 ? -9.974 -7.678 11.646 1.00 78.56 82 GLY A CA 1
ATOM 678 C C . GLY A 1 82 ? -11.086 -8.206 10.732 1.00 78.56 82 GLY A C 1
ATOM 679 O O . GLY A 1 82 ? -11.722 -9.205 11.064 1.00 78.56 82 GLY A O 1
ATOM 680 N N . LEU A 1 83 ? -11.358 -7.554 9.596 1.00 75.94 83 LEU A N 1
ATOM 681 C CA . LEU A 1 83 ? -12.399 -8.001 8.667 1.00 75.94 83 LEU A CA 1
ATOM 682 C C . LEU A 1 83 ? -11.940 -9.242 7.876 1.00 75.94 83 LEU A C 1
ATOM 684 O O . LEU A 1 83 ? -10.815 -9.266 7.364 1.00 75.94 83 LEU A O 1
ATOM 688 N N . PRO A 1 84 ? -12.798 -10.270 7.725 1.00 68.00 84 PRO A N 1
ATOM 689 C CA . PRO A 1 84 ? -12.465 -11.463 6.953 1.00 68.00 84 PRO A CA 1
ATOM 690 C C . PRO A 1 84 ? -12.306 -11.145 5.456 1.00 68.00 84 PRO A C 1
ATOM 692 O O . PRO A 1 84 ? -13.111 -10.409 4.884 1.00 68.00 84 PRO A O 1
ATOM 695 N N . ASP A 1 85 ? -11.303 -11.763 4.812 1.00 61.56 85 ASP A N 1
ATOM 696 C CA . ASP A 1 85 ? -10.918 -11.561 3.394 1.00 61.56 85 ASP A CA 1
ATOM 697 C C . ASP A 1 85 ? -12.111 -11.734 2.426 1.00 61.56 85 ASP A C 1
ATOM 699 O O . ASP A 1 85 ? -12.206 -11.054 1.409 1.00 61.56 85 ASP A O 1
ATOM 703 N N . ALA A 1 86 ? -13.084 -12.581 2.785 1.00 54.09 86 ALA A N 1
ATOM 704 C CA . ALA A 1 86 ? -14.297 -12.827 2.002 1.00 54.09 86 ALA A CA 1
ATOM 705 C C . ALA A 1 86 ? -15.195 -11.587 1.824 1.00 54.09 86 ALA A C 1
ATOM 707 O O . ALA A 1 86 ? -15.934 -11.505 0.847 1.00 54.09 86 ALA A O 1
ATOM 708 N N . ARG A 1 87 ? -15.136 -10.610 2.742 1.00 55.69 87 ARG A N 1
ATOM 709 C CA . ARG A 1 87 ? -15.877 -9.343 2.616 1.00 55.69 87 ARG A CA 1
ATOM 710 C C . ARG A 1 87 ? -15.119 -8.294 1.802 1.00 55.69 87 ARG A C 1
ATOM 712 O O . ARG A 1 87 ? -15.735 -7.343 1.340 1.00 55.69 87 ARG A O 1
ATOM 719 N N . PHE A 1 88 ? -13.806 -8.455 1.629 1.00 58.41 88 PHE A N 1
ATOM 720 C CA . PHE A 1 88 ? -12.913 -7.431 1.083 1.00 58.41 88 PHE A CA 1
ATOM 721 C C . PHE A 1 88 ? -12.134 -7.954 -0.134 1.00 58.41 88 PHE A C 1
ATOM 723 O O . PHE A 1 88 ? -10.903 -7.937 -0.186 1.00 58.41 88 PHE A O 1
ATOM 730 N N . PHE A 1 89 ? -12.863 -8.437 -1.142 1.00 56.28 89 PHE A N 1
ATOM 731 C CA . PHE A 1 89 ? -12.257 -8.907 -2.383 1.00 56.28 89 PHE A CA 1
ATOM 732 C C . PHE A 1 89 ? -11.902 -7.728 -3.296 1.00 56.28 89 PHE A C 1
ATOM 734 O O . PHE A 1 89 ? -12.779 -7.110 -3.893 1.00 56.28 89 PHE A O 1
ATOM 741 N N . ILE A 1 90 ? -10.606 -7.435 -3.434 1.00 61.03 90 ILE A N 1
ATOM 742 C CA . ILE A 1 90 ? -10.117 -6.457 -4.414 1.00 61.03 90 ILE A CA 1
ATOM 743 C C . ILE A 1 90 ? -9.431 -7.208 -5.563 1.00 61.03 90 ILE A C 1
ATOM 745 O O . ILE A 1 90 ? -8.298 -7.684 -5.372 1.00 61.03 90 ILE A O 1
ATOM 749 N N . PRO A 1 91 ? -10.069 -7.319 -6.747 1.00 56.19 91 PRO A N 1
ATOM 750 C CA . PRO A 1 91 ? -9.481 -8.009 -7.886 1.00 56.19 91 PRO A CA 1
ATOM 751 C C . PRO A 1 91 ? -8.183 -7.313 -8.305 1.00 56.19 91 PRO A C 1
ATOM 753 O O . PRO A 1 91 ? -8.148 -6.119 -8.598 1.00 56.19 91 PRO A O 1
ATOM 756 N N . GLY A 1 92 ? -7.085 -8.066 -8.302 1.00 52.59 92 GLY A N 1
ATOM 757 C CA . GLY A 1 92 ? -5.823 -7.615 -8.878 1.00 52.59 92 GLY A CA 1
ATOM 758 C C . GLY A 1 92 ? -5.829 -7.863 -10.383 1.00 52.59 92 GLY A C 1
ATOM 759 O O . GLY A 1 92 ? -6.133 -8.971 -10.815 1.00 52.59 92 GLY A O 1
ATOM 760 N N . SER A 1 93 ? -5.469 -6.860 -11.184 1.00 49.78 93 SER A N 1
ATOM 761 C CA . SER A 1 93 ? -5.153 -7.094 -12.600 1.00 49.78 93 SER A CA 1
ATOM 762 C C . SER A 1 93 ? -3.786 -7.790 -12.738 1.00 49.78 93 SER A C 1
ATOM 764 O O . SER A 1 93 ? -2.925 -7.683 -11.867 1.00 49.78 93 SER A O 1
ATOM 766 N N . LYS A 1 94 ? -3.568 -8.567 -13.800 1.00 50.28 94 LYS A N 1
ATOM 767 C CA . LYS A 1 94 ? -2.266 -9.198 -14.057 1.00 50.28 94 LYS A CA 1
ATOM 768 C C . LYS A 1 94 ? -1.342 -8.160 -14.682 1.00 50.28 94 LYS A C 1
ATOM 770 O O . LYS A 1 94 ? -1.552 -7.746 -15.817 1.00 50.28 94 LYS A O 1
ATOM 775 N N . GLN A 1 95 ? -0.304 -7.758 -13.960 1.00 53.25 95 GLN A N 1
ATOM 776 C CA . GLN A 1 95 ? 0.751 -6.941 -14.545 1.00 53.25 95 GLN A CA 1
ATOM 777 C C . GLN A 1 95 ? 1.470 -7.750 -15.640 1.00 53.25 95 GLN A C 1
ATOM 779 O O . GLN A 1 95 ? 1.900 -8.875 -15.357 1.00 53.25 95 GLN A O 1
ATOM 784 N N . PRO A 1 96 ? 1.647 -7.221 -16.864 1.00 47.09 96 PRO A N 1
ATOM 785 C CA . PRO A 1 96 ? 2.578 -7.822 -17.804 1.00 47.09 96 PRO A CA 1
ATOM 786 C C . PRO A 1 96 ? 3.979 -7.682 -17.202 1.00 47.09 96 PRO A C 1
ATOM 788 O O . PRO A 1 96 ? 4.456 -6.572 -16.954 1.00 47.09 96 PRO A O 1
AT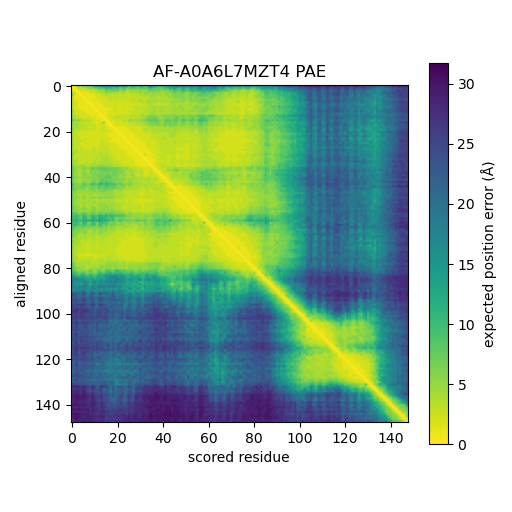OM 791 N N . LYS A 1 97 ? 4.629 -8.811 -16.899 1.00 49.25 97 LYS A N 1
ATOM 792 C CA . LYS A 1 97 ? 6.040 -8.821 -16.499 1.00 49.25 97 LYS A CA 1
ATOM 793 C C . LYS A 1 97 ? 6.837 -8.190 -17.640 1.00 49.25 97 LYS A C 1
ATOM 795 O O . LYS A 1 97 ? 6.944 -8.791 -18.705 1.00 49.25 97 LYS A O 1
ATOM 800 N N . ARG A 1 98 ? 7.392 -6.994 -17.424 1.00 47.28 98 ARG A N 1
ATOM 801 C CA . ARG A 1 98 ? 8.424 -6.467 -18.321 1.00 47.28 98 ARG A CA 1
ATOM 802 C C . ARG A 1 98 ? 9.633 -7.384 -18.187 1.00 47.28 98 ARG A C 1
ATOM 804 O O . ARG A 1 98 ? 10.142 -7.574 -17.081 1.00 47.28 98 ARG A O 1
ATOM 811 N N . LEU A 1 99 ? 10.023 -8.006 -19.293 1.00 48.69 99 LEU A N 1
ATOM 812 C CA . LEU A 1 99 ? 11.301 -8.698 -19.383 1.00 48.69 99 LEU A CA 1
ATOM 813 C C . LEU A 1 99 ? 12.392 -7.656 -19.083 1.00 48.69 99 LEU A C 1
ATOM 815 O O . LEU A 1 99 ? 12.282 -6.536 -19.585 1.00 48.69 99 LEU A O 1
ATOM 819 N N . PRO A 1 100 ? 13.377 -7.955 -18.219 1.00 51.84 100 PRO A N 1
ATOM 820 C CA . PRO A 1 100 ? 14.483 -7.039 -17.996 1.00 51.84 100 PRO A CA 1
ATOM 821 C C . PRO A 1 100 ? 15.167 -6.801 -19.341 1.00 51.84 100 PRO A C 1
ATOM 823 O O . PRO A 1 100 ? 15.576 -7.752 -20.003 1.00 51.84 100 PRO A O 1
ATOM 826 N N . GLU A 1 101 ? 15.224 -5.542 -19.759 1.00 54.72 101 GLU A N 1
ATOM 827 C CA . GLU A 1 101 ? 15.934 -5.130 -20.964 1.00 54.72 101 GLU A CA 1
ATOM 828 C C . GLU A 1 101 ? 17.416 -5.455 -20.744 1.00 54.72 101 GLU A C 1
ATOM 830 O O . GLU A 1 101 ? 18.076 -4.883 -19.873 1.00 54.72 101 GLU A O 1
ATOM 835 N N . ILE A 1 102 ? 17.911 -6.479 -21.439 1.00 59.88 102 ILE A N 1
ATOM 836 C CA . ILE A 1 102 ? 19.312 -6.883 -21.355 1.00 59.88 102 ILE A CA 1
ATOM 837 C C . ILE A 1 102 ? 20.082 -5.890 -22.219 1.00 59.88 102 ILE A C 1
ATOM 839 O O . ILE A 1 102 ? 19.916 -5.890 -23.436 1.00 59.88 102 ILE A O 1
ATOM 843 N N . LEU A 1 103 ? 20.903 -5.046 -21.587 1.00 62.25 103 LEU A N 1
ATOM 844 C CA . LEU A 1 103 ? 21.805 -4.142 -22.304 1.00 62.25 103 LEU A CA 1
ATOM 845 C C . LEU A 1 103 ? 22.680 -4.951 -23.263 1.00 62.25 103 LEU A C 1
ATOM 847 O O . LEU A 1 103 ? 23.312 -5.935 -22.864 1.00 62.25 103 LEU A O 1
ATOM 851 N N . ASN A 1 104 ? 22.738 -4.528 -24.522 1.00 70.56 104 ASN A N 1
ATOM 852 C CA . ASN A 1 104 ? 23.566 -5.187 -25.518 1.00 70.56 104 ASN A CA 1
ATOM 853 C C . ASN A 1 104 ? 25.055 -4.898 -25.245 1.00 70.56 104 ASN A C 1
ATOM 855 O O . ASN A 1 104 ? 25.426 -3.898 -24.622 1.00 70.56 104 ASN A O 1
ATOM 859 N N . ARG A 1 105 ? 25.949 -5.763 -25.734 1.00 67.38 105 ARG A N 1
ATOM 860 C CA . ARG A 1 105 ? 27.401 -5.667 -25.504 1.00 67.38 105 ARG A CA 1
ATOM 861 C C . ARG A 1 105 ? 27.969 -4.305 -25.915 1.00 67.38 105 ARG A C 1
ATOM 863 O O . ARG A 1 105 ? 28.848 -3.781 -25.238 1.00 67.38 105 ARG A O 1
ATOM 870 N N . GLU A 1 106 ? 27.451 -3.719 -26.989 1.00 72.50 106 GLU A N 1
ATOM 871 C CA . GLU A 1 106 ? 27.857 -2.395 -27.471 1.00 72.50 106 GLU A CA 1
ATOM 872 C C . GLU A 1 106 ? 27.456 -1.262 -26.518 1.00 72.50 106 GLU A C 1
ATOM 874 O O . GLU A 1 106 ? 28.225 -0.322 -26.312 1.00 72.50 106 GLU A O 1
ATOM 879 N N . GLU A 1 107 ? 26.281 -1.359 -25.897 1.00 72.62 107 GLU A N 1
ATOM 880 C CA . GLU A 1 107 ? 25.786 -0.379 -24.926 1.00 72.62 107 GLU A CA 1
ATOM 881 C C . GLU A 1 107 ? 26.599 -0.438 -23.633 1.00 72.62 107 GLU A C 1
ATOM 883 O O . GLU A 1 107 ? 26.950 0.599 -23.073 1.00 72.62 107 GLU A O 1
ATOM 888 N N . LEU A 1 108 ? 26.989 -1.644 -23.207 1.00 72.44 108 LEU A N 1
ATOM 889 C CA . LEU A 1 108 ? 27.897 -1.840 -22.077 1.00 72.44 108 LEU A CA 1
ATOM 890 C C . LEU A 1 108 ? 29.278 -1.243 -22.353 1.00 72.44 108 LEU A C 1
ATOM 892 O O . LEU A 1 108 ? 29.825 -0.543 -21.502 1.00 72.44 108 LEU A O 1
ATOM 896 N N . VAL A 1 109 ? 29.836 -1.464 -23.547 1.00 76.69 109 VAL A N 1
ATOM 897 C CA . VAL A 1 109 ? 31.115 -0.853 -23.938 1.00 76.69 109 VAL A CA 1
ATOM 898 C C . VAL A 1 109 ? 31.007 0.671 -23.898 1.00 76.69 109 VAL A C 1
ATOM 900 O O . VAL A 1 109 ? 31.860 1.302 -23.274 1.00 76.69 109 VAL A O 1
ATOM 903 N N . ARG A 1 110 ? 29.932 1.258 -24.450 1.00 76.25 110 ARG A N 1
ATOM 904 C CA . ARG A 1 110 ? 29.682 2.709 -24.373 1.00 76.25 110 ARG A CA 1
ATOM 905 C C . ARG A 1 110 ? 29.581 3.199 -22.929 1.00 76.25 110 ARG A C 1
ATOM 907 O O . ARG A 1 110 ? 30.238 4.181 -22.577 1.00 76.25 110 ARG A O 1
ATOM 914 N N . LEU A 1 111 ? 28.833 2.497 -22.079 1.00 74.81 111 LEU A N 1
ATOM 915 C CA . LEU A 1 111 ? 28.678 2.820 -20.659 1.00 74.81 111 LEU A CA 1
ATOM 916 C C . LEU A 1 111 ? 30.037 2.848 -19.942 1.00 74.81 111 LEU A C 1
ATOM 918 O O . LEU A 1 111 ? 30.361 3.809 -19.240 1.00 74.81 111 LEU A O 1
ATOM 922 N N . PHE A 1 112 ? 30.881 1.839 -20.166 1.00 74.81 112 PHE A N 1
ATOM 923 C CA . PHE A 1 112 ? 32.210 1.766 -19.558 1.00 74.81 112 PHE A CA 1
ATOM 924 C C . PHE A 1 112 ? 33.191 2.801 -20.112 1.00 74.81 112 PHE A C 1
ATOM 926 O O . PHE A 1 112 ? 34.065 3.249 -19.369 1.00 74.81 112 PHE A O 1
ATOM 933 N N . THR A 1 113 ? 33.066 3.194 -21.381 1.00 74.00 113 THR A N 1
ATOM 934 C CA . THR A 1 113 ? 33.909 4.241 -21.980 1.00 74.00 113 THR A CA 1
ATOM 935 C C . THR A 1 113 ? 33.521 5.649 -21.535 1.00 74.00 113 THR A C 1
ATOM 937 O O . THR A 1 113 ? 34.405 6.478 -21.354 1.00 74.00 113 THR A O 1
ATOM 940 N N . LEU A 1 114 ? 32.230 5.912 -21.300 1.00 76.31 114 LEU A N 1
ATOM 941 C CA . LEU A 1 114 ? 31.736 7.214 -20.831 1.00 76.31 114 LEU A CA 1
ATOM 942 C C . LEU A 1 114 ? 31.941 7.421 -19.323 1.00 76.31 114 LEU A C 1
ATOM 944 O O . LEU A 1 114 ? 31.912 8.549 -18.834 1.00 76.31 114 LEU A O 1
ATOM 948 N N . THR A 1 115 ? 32.170 6.345 -18.567 1.00 76.69 115 THR A N 1
ATOM 949 C CA . THR A 1 115 ? 32.414 6.437 -17.125 1.00 76.69 115 THR A CA 1
ATOM 950 C C . THR A 1 115 ? 33.845 6.913 -16.852 1.00 76.69 115 THR A C 1
ATOM 952 O O . THR A 1 115 ? 34.783 6.121 -16.772 1.00 76.69 115 THR A O 1
ATOM 955 N N . VAL A 1 116 ? 34.004 8.226 -16.664 1.00 69.38 116 VAL A N 1
ATOM 956 C CA . VAL A 1 116 ? 35.301 8.895 -16.431 1.00 69.38 116 VAL A CA 1
ATOM 957 C C . VAL A 1 116 ? 35.958 8.460 -15.110 1.00 69.38 116 VAL A C 1
ATOM 959 O O . VAL A 1 116 ? 37.183 8.378 -15.003 1.00 69.38 116 VAL A O 1
ATOM 962 N N . ASN A 1 117 ? 35.158 8.132 -14.090 1.00 82.75 117 ASN A N 1
ATOM 963 C CA . ASN A 1 117 ? 35.671 7.719 -12.785 1.00 82.75 117 ASN A CA 1
ATOM 964 C C . ASN A 1 117 ? 36.044 6.226 -12.770 1.00 82.75 117 ASN A C 1
ATOM 966 O O . ASN A 1 117 ? 35.178 5.346 -12.775 1.00 82.75 117 ASN A O 1
ATOM 970 N N . ARG A 1 118 ? 37.349 5.939 -12.670 1.00 77.31 118 ARG A N 1
ATOM 971 C CA . ARG A 1 118 ? 37.911 4.575 -12.658 1.00 77.31 118 ARG A CA 1
ATOM 972 C C . ARG A 1 118 ? 37.306 3.677 -11.570 1.00 77.31 118 ARG A C 1
ATOM 974 O O . ARG A 1 118 ? 37.116 2.490 -11.818 1.00 77.31 118 ARG A O 1
ATOM 981 N N . LYS A 1 119 ? 36.944 4.233 -10.403 1.00 77.25 119 LYS A N 1
ATOM 982 C CA . LYS A 1 119 ? 36.299 3.475 -9.312 1.00 77.25 119 LYS A CA 1
ATOM 983 C C . LYS A 1 119 ? 34.898 2.994 -9.701 1.00 77.25 119 LYS A C 1
ATOM 985 O O . LYS A 1 119 ? 34.562 1.841 -9.461 1.00 77.25 119 LYS A O 1
ATOM 990 N N . HIS A 1 120 ? 34.101 3.851 -10.343 1.00 79.38 120 HIS A N 1
ATOM 991 C CA . HIS A 1 120 ? 32.751 3.494 -10.792 1.00 79.38 120 HIS A CA 1
ATOM 992 C C . HIS A 1 120 ? 32.796 2.500 -11.951 1.00 79.38 120 HIS A C 1
ATOM 994 O O . HIS A 1 120 ? 32.018 1.554 -11.974 1.00 79.38 120 HIS A O 1
ATOM 1000 N N . ARG A 1 121 ? 33.755 2.656 -12.872 1.00 80.38 121 ARG A N 1
ATOM 1001 C CA . ARG A 1 121 ? 33.955 1.709 -13.973 1.00 80.38 121 ARG A CA 1
ATOM 1002 C C . ARG A 1 121 ? 34.302 0.306 -13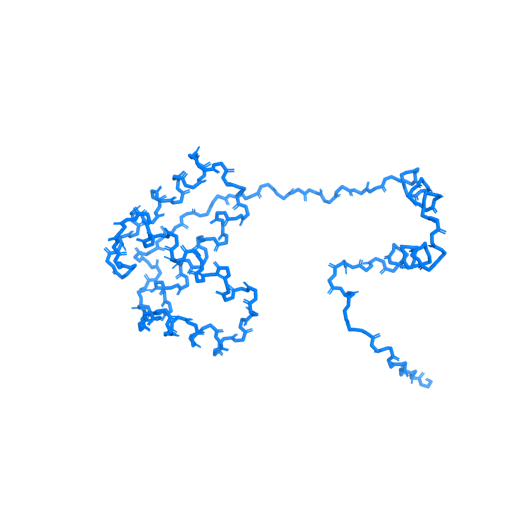.468 1.00 80.38 121 ARG A C 1
ATOM 1004 O O . ARG A 1 121 ? 33.714 -0.660 -13.943 1.00 80.38 121 ARG A O 1
ATOM 1011 N N . ALA A 1 122 ? 35.213 0.195 -12.499 1.00 79.19 122 ALA A N 1
ATOM 1012 C CA . ALA A 1 122 ? 35.547 -1.086 -11.876 1.00 79.19 122 ALA A CA 1
ATOM 1013 C C . ALA A 1 122 ? 34.333 -1.698 -11.159 1.00 79.19 122 ALA A C 1
ATOM 1015 O O . ALA A 1 122 ? 34.048 -2.876 -11.338 1.00 79.19 122 ALA A O 1
ATOM 1016 N N . LEU A 1 123 ? 33.570 -0.888 -10.416 1.00 79.56 123 LEU A N 1
ATOM 1017 C CA . LEU A 1 123 ? 32.365 -1.344 -9.720 1.00 79.56 123 LEU A CA 1
ATOM 1018 C C . LEU A 1 123 ? 31.286 -1.854 -10.688 1.00 79.56 123 LEU A C 1
ATOM 1020 O O . LEU A 1 123 ? 30.726 -2.921 -10.458 1.00 79.56 123 LEU A O 1
ATOM 1024 N N . LEU A 1 124 ? 31.026 -1.134 -11.784 1.00 77.56 124 LEU A N 1
ATOM 1025 C CA . LEU A 1 124 ? 30.054 -1.534 -12.806 1.00 77.56 124 LEU A CA 1
ATOM 1026 C C . LEU A 1 124 ? 30.482 -2.822 -13.529 1.00 77.56 124 LEU A C 1
ATOM 1028 O O . LEU A 1 124 ? 29.648 -3.696 -13.751 1.00 77.56 124 LEU A O 1
ATOM 1032 N N . MET A 1 125 ? 31.772 -2.968 -13.854 1.00 78.31 125 MET A N 1
ATOM 1033 C CA . MET A 1 125 ? 32.322 -4.195 -14.450 1.00 78.31 125 MET A CA 1
ATOM 1034 C C . MET A 1 125 ? 32.164 -5.397 -13.515 1.00 78.31 125 MET A C 1
ATOM 1036 O O . MET A 1 125 ? 31.699 -6.450 -13.945 1.00 78.31 125 MET A O 1
ATOM 1040 N N . THR A 1 126 ? 32.499 -5.238 -12.231 1.00 77.38 126 THR A N 1
ATOM 1041 C CA . THR A 1 126 ? 32.355 -6.300 -11.227 1.00 77.38 126 THR A CA 1
ATOM 1042 C C . THR A 1 126 ? 30.889 -6.643 -10.980 1.00 77.38 126 THR A C 1
ATOM 1044 O O . THR A 1 126 ? 30.546 -7.818 -10.916 1.00 77.38 126 THR A O 1
ATOM 1047 N N . ALA A 1 127 ? 30.007 -5.644 -10.885 1.00 76.12 127 ALA A N 1
ATOM 1048 C CA . ALA A 1 127 ? 28.573 -5.862 -10.704 1.00 76.12 127 ALA A CA 1
ATOM 1049 C C . ALA A 1 127 ? 27.957 -6.622 -11.886 1.00 76.12 127 ALA A C 1
ATOM 1051 O O . ALA A 1 127 ? 27.170 -7.543 -11.670 1.00 76.12 127 ALA A O 1
ATOM 1052 N N . TYR A 1 128 ? 28.363 -6.282 -13.113 1.00 76.56 128 TYR A N 1
ATOM 1053 C CA . TYR A 1 128 ? 27.954 -6.992 -14.321 1.00 76.56 128 TYR A CA 1
ATOM 1054 C C . TYR A 1 128 ? 28.499 -8.429 -14.355 1.00 76.56 128 TYR A C 1
ATOM 1056 O O . TYR A 1 128 ? 27.728 -9.364 -14.549 1.00 76.56 128 TYR A O 1
ATOM 1064 N N . ALA A 1 129 ? 29.798 -8.627 -14.101 1.00 74.31 129 ALA A N 1
ATOM 1065 C CA . ALA A 1 129 ? 30.434 -9.949 -14.121 1.00 74.31 129 ALA A CA 1
ATOM 1066 C C . ALA A 1 129 ? 29.899 -10.896 -13.032 1.00 74.31 129 ALA A C 1
ATOM 1068 O O . ALA A 1 129 ? 29.770 -12.094 -13.268 1.00 74.31 129 ALA A O 1
ATOM 1069 N N . ALA A 1 130 ? 29.566 -10.363 -11.854 1.00 76.19 130 ALA A N 1
ATOM 1070 C CA . ALA A 1 130 ? 29.029 -11.127 -10.730 1.00 76.19 130 ALA A CA 1
ATOM 1071 C C . ALA A 1 130 ? 27.489 -11.217 -10.720 1.00 76.19 130 ALA A C 1
ATOM 1073 O O . ALA A 1 130 ? 26.926 -11.830 -9.814 1.00 76.19 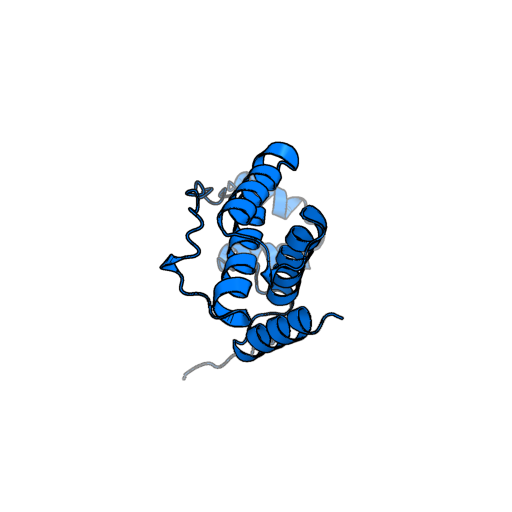130 ALA A O 1
ATOM 1074 N N . GLY A 1 131 ? 26.792 -10.603 -11.688 1.00 68.62 131 GLY A N 1
ATOM 1075 C CA . GLY A 1 131 ? 25.325 -10.614 -11.761 1.00 68.62 131 GLY A CA 1
ATOM 1076 C C . GLY A 1 131 ? 24.636 -10.005 -10.533 1.00 68.62 131 GLY A C 1
ATOM 1077 O O . GLY A 1 131 ? 23.544 -10.435 -10.149 1.00 68.62 131 GLY A O 1
ATOM 1078 N N . LEU A 1 132 ? 25.277 -9.032 -9.876 1.00 66.19 132 LEU A N 1
ATOM 1079 C CA . LEU A 1 132 ? 24.774 -8.450 -8.634 1.00 66.19 132 LEU A CA 1
ATOM 1080 C C . LEU A 1 132 ? 23.521 -7.615 -8.915 1.00 66.19 132 LEU A C 1
ATOM 1082 O O . LEU A 1 132 ? 23.541 -6.662 -9.692 1.00 66.19 132 LEU A O 1
ATOM 1086 N N . ARG A 1 133 ? 22.413 -7.950 -8.247 1.00 52.47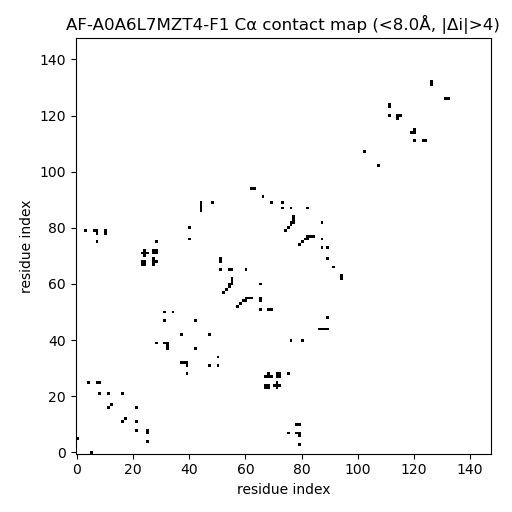 133 ARG A N 1
ATOM 1087 C CA . ARG A 1 133 ? 21.203 -7.120 -8.271 1.00 52.47 133 ARG A CA 1
ATOM 1088 C C . ARG A 1 133 ? 21.464 -5.843 -7.471 1.00 52.47 133 ARG A C 1
ATOM 1090 O O . ARG A 1 133 ? 21.977 -5.917 -6.355 1.00 52.47 133 ARG A O 1
ATOM 1097 N N . CYS A 1 134 ? 21.077 -4.686 -8.015 1.00 47.41 134 CYS A N 1
ATOM 1098 C CA . CYS A 1 134 ? 21.146 -3.381 -7.346 1.00 47.41 134 CYS A CA 1
ATOM 1099 C C . CYS A 1 134 ? 20.184 -3.305 -6.142 1.00 47.41 134 CYS A C 1
ATOM 1101 O O . CYS A 1 134 ? 19.175 -2.611 -6.171 1.00 47.41 134 CYS A O 1
ATOM 1103 N N . SER A 1 135 ? 20.476 -4.045 -5.079 1.00 39.91 135 SER A N 1
ATOM 1104 C CA . SER A 1 135 ? 19.918 -3.861 -3.736 1.00 39.91 135 SER A CA 1
ATOM 1105 C C . SER A 1 135 ? 21.015 -3.792 -2.670 1.00 39.91 135 SER A C 1
ATOM 1107 O O . SER A 1 135 ? 20.715 -3.609 -1.495 1.00 39.91 135 SER A O 1
ATOM 1109 N N . VAL A 1 136 ? 22.288 -3.916 -3.064 1.00 40.81 136 VAL A N 1
ATOM 1110 C CA . VAL A 1 136 ? 23.444 -3.899 -2.161 1.00 40.81 136 VAL A CA 1
ATOM 1111 C C . VAL A 1 136 ? 24.428 -2.827 -2.615 1.00 40.81 136 VAL A C 1
ATOM 1113 O O . VAL A 1 136 ? 25.425 -3.105 -3.265 1.00 40.81 136 VAL A O 1
ATOM 1116 N N . THR A 1 137 ? 24.158 -1.582 -2.246 1.00 40.56 137 THR A N 1
ATOM 1117 C CA . THR A 1 137 ? 25.192 -0.538 -2.175 1.00 40.56 137 THR A CA 1
ATOM 1118 C C . THR A 1 137 ? 24.820 0.385 -1.028 1.00 40.56 137 THR A C 1
ATOM 1120 O O . THR A 1 137 ? 24.180 1.414 -1.205 1.00 40.56 137 THR A O 1
ATOM 1123 N N . GLY A 1 138 ? 25.158 -0.060 0.179 1.00 41.19 138 GLY A N 1
ATOM 1124 C CA . GLY A 1 138 ? 24.959 0.699 1.411 1.00 41.19 138 GLY A CA 1
ATOM 1125 C C . GLY A 1 138 ? 25.653 0.071 2.615 1.00 41.19 138 GLY A C 1
ATOM 1126 O O . GLY A 1 138 ? 26.097 0.796 3.494 1.00 41.19 138 GLY A O 1
ATOM 1127 N N . HIS A 1 139 ? 25.811 -1.255 2.643 1.00 37.94 139 HIS A N 1
ATOM 1128 C CA . HIS A 1 139 ? 26.531 -1.965 3.699 1.00 37.94 139 HIS A CA 1
ATOM 1129 C C . HIS A 1 139 ? 27.071 -3.289 3.159 1.00 37.94 139 HIS A C 1
ATOM 1131 O O . HIS A 1 139 ? 26.331 -4.256 3.022 1.00 37.94 139 HIS A O 1
ATOM 1137 N N . SER A 1 140 ? 28.363 -3.361 2.875 1.00 34.41 140 SER A N 1
ATOM 1138 C CA . SER A 1 140 ? 29.036 -4.653 2.749 1.00 34.41 140 SER A CA 1
ATOM 1139 C C . SER A 1 140 ? 30.483 -4.491 3.191 1.00 34.41 140 SER A C 1
ATOM 1141 O O . SER A 1 140 ? 31.376 -4.215 2.394 1.00 34.41 140 SER A O 1
ATOM 1143 N N . ARG A 1 141 ? 30.690 -4.636 4.507 1.00 34.50 141 ARG A N 1
ATOM 1144 C CA . ARG A 1 141 ? 31.956 -5.113 5.069 1.00 34.50 141 ARG A CA 1
ATOM 1145 C C . ARG A 1 141 ? 32.156 -6.527 4.527 1.00 34.50 141 ARG A C 1
ATOM 1147 O O . ARG A 1 141 ? 31.369 -7.416 4.837 1.00 34.50 141 ARG A O 1
ATOM 1154 N N . ALA A 1 142 ? 33.164 -6.708 3.683 1.00 35.47 142 ALA A N 1
ATOM 1155 C CA . ALA A 1 142 ? 33.587 -8.024 3.235 1.00 35.47 142 ALA A CA 1
ATOM 1156 C C . ALA A 1 142 ? 34.386 -8.688 4.365 1.00 35.47 142 ALA A C 1
ATOM 1158 O O . ALA A 1 142 ? 35.531 -8.318 4.613 1.00 35.47 142 ALA A O 1
ATOM 1159 N N . SER A 1 143 ? 33.776 -9.647 5.058 1.00 28.62 143 SER A N 1
ATOM 1160 C CA . SER A 1 143 ? 34.499 -10.614 5.884 1.00 28.62 143 SER A CA 1
ATOM 1161 C C . SER A 1 143 ? 34.730 -11.853 5.023 1.00 28.62 143 SER A C 1
ATOM 1163 O O . SER A 1 143 ? 33.792 -12.596 4.744 1.00 28.62 143 SER A O 1
ATOM 1165 N N . PHE A 1 144 ? 35.962 -12.040 4.551 1.00 32.16 144 PHE A N 1
ATOM 1166 C CA . PHE A 1 144 ? 36.387 -13.272 3.892 1.00 32.16 144 PHE A CA 1
ATOM 1167 C C . PHE A 1 144 ? 36.582 -14.355 4.958 1.00 32.16 144 PHE A C 1
ATOM 1169 O O . PHE A 1 144 ? 37.468 -14.233 5.799 1.00 32.16 144 PHE A O 1
ATOM 1176 N N . HIS A 1 145 ? 35.776 -15.413 4.905 1.00 28.00 145 HIS A N 1
ATOM 1177 C CA . HIS A 1 145 ? 36.075 -16.683 5.560 1.00 28.00 145 HIS A CA 1
ATOM 1178 C C . HIS A 1 145 ? 36.390 -17.699 4.458 1.00 28.00 145 HIS A C 1
ATOM 1180 O O . HIS A 1 145 ? 35.512 -1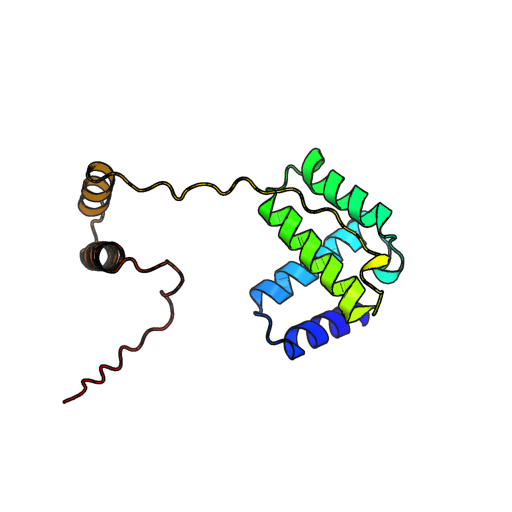8.054 3.675 1.00 28.00 145 HIS A O 1
ATOM 1186 N N . TYR A 1 146 ? 37.650 -18.124 4.376 1.00 31.11 146 TYR A N 1
ATOM 1187 C CA . TYR A 1 146 ? 38.050 -19.308 3.615 1.00 31.11 146 TYR A CA 1
ATOM 1188 C C . TYR A 1 146 ? 37.761 -20.559 4.458 1.00 31.11 146 TYR A C 1
ATOM 1190 O O . TYR A 1 146 ? 38.060 -20.538 5.656 1.00 31.11 146 TYR A O 1
ATOM 1198 N N . PRO A 1 147 ? 37.233 -21.651 3.880 1.00 40.75 147 PRO A N 1
ATOM 1199 C CA . PRO A 1 147 ? 37.462 -22.982 4.407 1.00 40.75 147 PRO A CA 1
ATOM 1200 C C . PRO A 1 147 ? 38.782 -23.541 3.848 1.00 40.75 147 PRO A C 1
ATOM 1202 O O . PRO A 1 147 ? 39.190 -23.206 2.736 1.00 40.75 147 PRO A O 1
ATOM 1205 N N . THR A 1 148 ? 39.435 -24.331 4.696 1.00 49.84 148 THR A N 1
ATOM 1206 C CA . THR A 1 148 ? 40.724 -25.030 4.544 1.00 49.84 148 THR A CA 1
ATOM 1207 C C . THR A 1 148 ? 40.851 -25.889 3.299 1.00 49.84 148 THR A C 1
ATOM 1209 O O . THR A 1 148 ? 39.852 -26.575 2.982 1.00 49.84 148 THR A O 1
#

Secondary structure (DSSP, 8-state):
--HHHHHHHHHHHHTT--HHHHHHHHHHHHHHHHHHTS-TTS--HHHHHHHHHHHHHTS---HHHHHHHHHHHHHIIIIIS---GGG---PPP----PPP----HHHHHHHHHH---HHHHHHHHHHHHTT--TT-SS----------

Radius of gyration: 21.75 Å; Cα contacts (8 Å, |Δi|>4): 88; chains: 1; bounding box: 58×38×44 Å

Foldseek 3Di:
DDPLLVLLLVLCVVVVHDPVLNVLLSVLLVVLCVVVVHHLVPAALVSLLVVLVCCCPVVVDDLVSSVSSLVSSVCSCCRSVVDDVVRRDHDRDDDDPDDPDDDDPVNLVVVLVPPPDPVVSVVVVCCVVVVPDPPDDPDDPDDDDDDD

Sequence (148 aa):
MTPLRKKMIDDMVVRGLSDHTIKSYTQAVTGLACHYNRSPDRIEPREVQDYLLFLLRDRELAWASCNLYRVGIRFFYRTTLGLPDARFFIPGSKQPKRLPEILNREELVRLFTLTVNRKHRALLMTAYAAGLRCSVTGHSRASFHYPT

Nearest PDB structures (foldseek):
  2a3v-assembly1_C  TM=7.953E-01  e=2.788E-05  Vibrio cholerae O1 biovar El Tor str. N16961
  5hxy-assembly5_E  TM=6.254E-01  e=3.108E-04  Thermoplasma acidophilum DSM 1728
  5hxy-assembly2_B  TM=6.010E-01  e=6.823E-04  Thermoplasma acidophilum DSM 1728
  5hxy-assembly4_D  TM=6.110E-01  e=1.214E-03  Thermoplasma acidophilum DSM 1728
  5hxy-assembly3_C  TM=6.231E-01  e=2.162E-03  Thermoplasma acidophilum DSM 1728